Protein AF-A0A7C3CH10-F1 (afdb_monomer)

pLDDT: mean 91.22, std 14.45, range [41.41, 98.75]

Solvent-accessible surface area (backbone atoms only — not comparable to full-atom values): 5619 Å² total; per-residue (Å²): 138,84,91,79,57,66,49,80,42,35,33,27,74,49,66,32,76,53,95,53,54,44,101,82,69,42,58,53,25,37,37,36,37,34,41,77,37,75,61,8,43,54,26,50,53,48,49,56,49,46,7,58,75,59,11,54,74,99,53,48,15,36,24,72,66,58,47,64,75,45,37,60,43,50,48,75,52,71,44,55,82,59,2,61,58,43,38,62,68,53,57,61,58,68,80,69,68,73,92,126

Radius of gyration: 15.23 Å; Cα contacts (8 Å, |Δi|>4): 177; chains: 1; bounding box: 32×46×36 Å

Mean predicted aligned error: 5.1 Å

Sequence (100 aa):
VKPILGCEVYVAPGPREVRAVDEHGRPYYHLVLLAETLEGYRNLCRLVTAAHREGFYYKPRVDKALLRELGGGLIALSGCLKGEIPAACFGTLRKRRCGA

Foldseek 3Di:
DDDWDKDFAWEAPDALQDQDADPVRHRTFTKIKIAQDPLLVVLRVVQQVCLVPRNDDVGSHDYPVSCVVSVPRMDIDQGDCRGPVVCVVCVVVVVPDDDD

Structure (mmCIF, N/CA/C/O backbone):
data_AF-A0A7C3CH10-F1
#
_entry.id   AF-A0A7C3CH10-F1
#
loop_
_atom_site.group_PDB
_atom_site.id
_atom_site.type_symbol
_atom_site.label_atom_id
_atom_site.label_alt_id
_atom_site.label_comp_id
_atom_site.label_asym_id
_atom_site.label_entity_id
_atom_site.label_seq_id
_atom_site.pdbx_PDB_ins_code
_atom_site.Cartn_x
_atom_site.Cartn_y
_atom_site.Cartn_z
_atom_site.occupancy
_atom_site.B_iso_or_equiv
_atom_site.auth_seq_id
_atom_site.auth_comp_id
_atom_site.auth_asym_id
_atom_site.auth_atom_id
_atom_site.pdbx_PDB_model_num
ATOM 1 N N . VAL A 1 1 ? -20.388 -5.372 16.464 1.00 90.81 1 VAL A N 1
ATOM 2 C CA . VAL A 1 1 ? -19.325 -5.531 15.438 1.00 90.81 1 VAL A CA 1
ATOM 3 C C . VAL A 1 1 ? -18.320 -4.403 15.612 1.00 90.81 1 VAL A C 1
ATOM 5 O O . VAL A 1 1 ? -18.763 -3.278 15.804 1.00 90.81 1 VAL A O 1
ATOM 8 N N . LYS A 1 2 ? -17.008 -4.676 15.581 1.00 95.94 2 LYS A N 1
ATOM 9 C CA . LYS A 1 2 ? -15.957 -3.642 15.615 1.00 95.94 2 LYS A CA 1
ATOM 10 C C . LYS A 1 2 ? -15.313 -3.547 14.222 1.00 95.94 2 LYS A C 1
ATOM 12 O O . LYS A 1 2 ? -14.681 -4.523 13.823 1.00 95.94 2 LYS A O 1
ATOM 17 N N . PRO A 1 3 ? -15.496 -2.449 13.466 1.00 96.94 3 PRO A N 1
ATOM 18 C CA . PRO A 1 3 ? -14.916 -2.326 12.133 1.00 96.94 3 PRO A CA 1
ATOM 19 C C . PRO A 1 3 ? -13.397 -2.131 12.207 1.00 96.94 3 PRO A C 1
ATOM 21 O O . PRO A 1 3 ? -12.891 -1.488 13.127 1.00 96.94 3 PRO A O 1
ATOM 24 N N . ILE A 1 4 ? -12.688 -2.667 11.214 1.00 98.00 4 ILE A N 1
ATOM 25 C CA . ILE A 1 4 ? -11.251 -2.462 11.008 1.00 98.00 4 ILE A CA 1
ATOM 26 C C . ILE A 1 4 ? -11.085 -1.884 9.607 1.00 98.00 4 ILE A C 1
ATOM 28 O O . ILE A 1 4 ? -11.581 -2.458 8.638 1.00 98.00 4 ILE A O 1
ATOM 32 N N . LEU A 1 5 ? -10.419 -0.735 9.508 1.00 98.31 5 LEU A N 1
ATOM 33 C CA . LEU A 1 5 ? -10.156 -0.083 8.228 1.00 98.31 5 LEU A CA 1
ATOM 34 C C . LEU A 1 5 ? -8.829 -0.579 7.659 1.00 98.31 5 LEU A C 1
ATOM 36 O O . LEU A 1 5 ? -7.843 -0.713 8.383 1.00 98.31 5 LEU A O 1
ATOM 40 N N . GLY A 1 6 ? -8.802 -0.826 6.355 1.00 98.00 6 GLY A N 1
ATOM 41 C CA . GLY A 1 6 ? -7.621 -1.315 5.660 1.00 98.00 6 GLY A CA 1
ATOM 42 C C . GLY A 1 6 ? -7.726 -1.162 4.149 1.00 98.00 6 GLY A C 1
ATOM 43 O O . GLY A 1 6 ? -8.761 -0.749 3.625 1.00 98.00 6 GLY A O 1
ATOM 44 N N . CYS A 1 7 ? -6.641 -1.480 3.449 1.00 98.12 7 CYS A N 1
ATOM 45 C CA . CYS A 1 7 ? -6.568 -1.439 1.993 1.00 98.12 7 CYS A CA 1
ATOM 46 C C . CYS A 1 7 ? -5.588 -2.499 1.477 1.00 98.12 7 CYS A C 1
ATOM 48 O O . CYS A 1 7 ? -4.479 -2.630 1.998 1.00 98.12 7 CYS A O 1
ATOM 50 N N . GLU A 1 8 ? -5.985 -3.238 0.438 1.00 98.44 8 GLU A N 1
ATOM 51 C CA . GLU A 1 8 ? -5.044 -4.013 -0.374 1.00 98.44 8 GLU A CA 1
ATOM 52 C C . GLU A 1 8 ? -4.424 -3.069 -1.413 1.00 98.44 8 GLU A C 1
ATOM 54 O O . GLU A 1 8 ? -5.058 -2.700 -2.403 1.00 98.44 8 GLU A O 1
ATOM 59 N N . VAL A 1 9 ? -3.194 -2.630 -1.152 1.00 98.19 9 VAL A N 1
ATOM 60 C CA . VAL A 1 9 ? -2.457 -1.700 -2.012 1.00 98.19 9 VAL A CA 1
ATOM 61 C C . VAL A 1 9 ? -1.600 -2.449 -3.028 1.00 98.19 9 VAL A C 1
ATOM 63 O O . VAL A 1 9 ? -1.181 -3.588 -2.808 1.00 98.19 9 VAL A O 1
ATOM 66 N N . TYR A 1 10 ? -1.294 -1.779 -4.138 1.00 98.31 10 TYR A N 1
ATOM 67 C CA . TYR A 1 10 ? -0.343 -2.271 -5.130 1.00 98.31 10 TYR A CA 1
ATOM 68 C C . TYR A 1 10 ? 1.050 -1.717 -4.834 1.00 98.31 10 TYR A C 1
ATOM 70 O O . TYR A 1 10 ? 1.211 -0.507 -4.716 1.00 98.31 10 TYR A O 1
ATOM 78 N N . VAL A 1 11 ? 2.064 -2.573 -4.750 1.00 97.88 11 VAL A N 1
ATOM 79 C CA . VAL A 1 11 ? 3.453 -2.181 -4.473 1.00 97.88 11 VAL A CA 1
ATOM 80 C C . VAL A 1 11 ? 4.279 -2.342 -5.741 1.00 97.88 11 VAL A C 1
ATOM 82 O O . VAL A 1 11 ? 4.364 -3.442 -6.285 1.00 97.88 11 VAL A O 1
ATO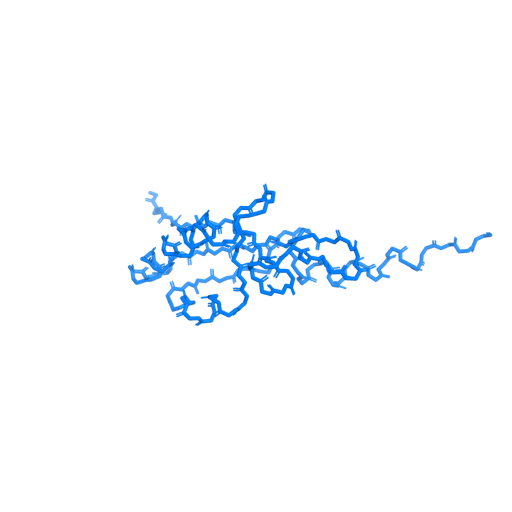M 85 N N . ALA A 1 12 ? 4.871 -1.257 -6.232 1.00 97.50 12 ALA A N 1
ATOM 86 C CA . ALA A 1 12 ? 5.788 -1.294 -7.363 1.00 97.50 12 ALA A CA 1
ATOM 87 C C . ALA A 1 12 ? 7.076 -2.069 -7.001 1.00 97.50 12 ALA A C 1
ATOM 89 O O . ALA A 1 12 ? 7.537 -1.989 -5.860 1.00 97.50 12 ALA A O 1
ATOM 90 N N . PRO A 1 13 ? 7.686 -2.801 -7.955 1.00 95.81 13 PRO A N 1
ATOM 91 C CA . PRO A 1 13 ? 8.934 -3.534 -7.714 1.00 95.81 13 PRO A CA 1
ATOM 92 C C . PRO A 1 13 ? 10.153 -2.611 -7.519 1.00 95.81 13 PRO A C 1
ATOM 94 O O . PRO A 1 13 ? 11.193 -3.054 -7.043 1.00 95.81 13 PRO A O 1
ATOM 97 N N . GLY A 1 14 ? 10.021 -1.329 -7.867 1.00 95.31 14 GLY A N 1
ATOM 98 C CA . GLY A 1 14 ? 11.018 -0.276 -7.685 1.00 95.31 14 GLY A CA 1
ATOM 99 C C . GLY A 1 14 ? 10.338 1.067 -7.380 1.00 95.31 14 GLY A C 1
ATOM 100 O O . GLY A 1 1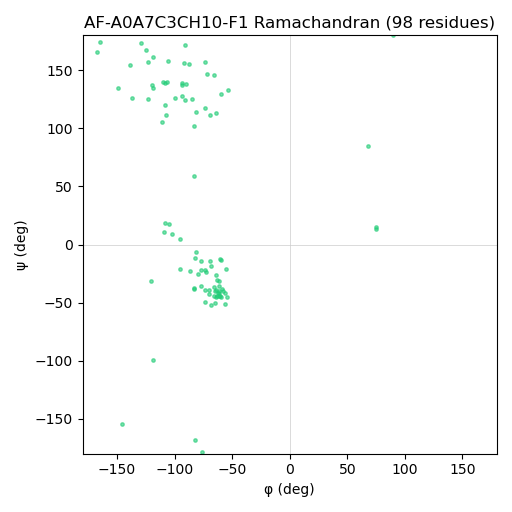4 ? 9.208 1.055 -6.884 1.00 95.31 14 GLY A O 1
ATOM 101 N N . PRO A 1 15 ? 10.985 2.210 -7.680 1.00 96.12 15 PRO A N 1
ATOM 102 C CA . PRO A 1 15 ? 10.381 3.535 -7.508 1.00 96.12 15 PRO A CA 1
ATOM 103 C C . PRO A 1 15 ? 9.022 3.640 -8.216 1.00 96.12 15 PRO A C 1
ATOM 105 O O . PRO A 1 15 ? 8.889 3.221 -9.373 1.00 96.12 15 PRO A O 1
ATOM 108 N N . ARG A 1 16 ? 8.000 4.167 -7.528 1.00 94.50 16 ARG A N 1
ATOM 109 C CA . ARG A 1 16 ? 6.602 4.178 -8.024 1.00 94.50 16 ARG A CA 1
ATOM 110 C C . ARG A 1 16 ? 6.413 5.010 -9.299 1.00 94.50 16 ARG A C 1
ATOM 112 O O . ARG A 1 16 ? 5.496 4.728 -10.072 1.00 94.50 16 ARG A O 1
ATOM 119 N N . GLU A 1 17 ? 7.276 5.999 -9.513 1.00 94.06 17 GLU A N 1
ATOM 120 C CA . GLU A 1 17 ? 7.269 6.941 -10.636 1.00 94.06 17 GLU A CA 1
ATOM 121 C C . GLU A 1 17 ? 7.737 6.262 -11.932 1.00 94.06 17 GLU A C 1
ATOM 123 O O . GLU A 1 17 ? 7.422 6.697 -13.041 1.00 94.06 17 GLU A O 1
ATOM 128 N N . VAL A 1 18 ? 8.473 5.155 -11.801 1.00 93.88 18 VAL A N 1
ATOM 129 C CA . VAL A 1 18 ? 9.031 4.411 -12.925 1.00 93.88 18 VAL A CA 1
ATOM 130 C C . VAL A 1 18 ? 8.082 3.283 -13.337 1.00 93.88 18 VAL A C 1
ATOM 132 O O . VAL A 1 18 ? 7.494 2.553 -12.527 1.00 93.88 18 VAL A O 1
ATOM 135 N N . ARG A 1 19 ? 7.943 3.092 -14.650 1.00 92.12 19 ARG A N 1
ATOM 136 C CA . ARG A 1 19 ? 7.211 1.964 -15.247 1.00 92.12 19 ARG A CA 1
ATOM 137 C C . ARG A 1 19 ? 8.101 0.721 -15.326 1.00 92.12 19 ARG A C 1
ATOM 139 O O . ARG A 1 19 ? 8.367 0.207 -16.405 1.00 92.12 19 ARG A O 1
ATOM 146 N N . ALA A 1 20 ? 8.586 0.273 -14.171 1.00 90.25 20 ALA A N 1
ATOM 147 C CA . ALA A 1 20 ? 9.414 -0.921 -14.051 1.00 90.25 20 ALA A CA 1
ATOM 148 C C . ALA A 1 20 ? 8.568 -2.191 -13.872 1.00 90.25 20 ALA A C 1
ATOM 150 O O . ALA A 1 20 ? 7.446 -2.151 -13.357 1.00 90.25 20 ALA A O 1
ATOM 151 N N . VAL A 1 21 ? 9.157 -3.318 -14.260 1.00 93.69 21 VAL A N 1
ATOM 152 C CA . VAL A 1 21 ? 8.692 -4.671 -13.947 1.00 93.69 21 VAL A CA 1
ATOM 153 C C . VAL A 1 21 ? 9.811 -5.418 -13.231 1.00 93.69 21 VAL A C 1
ATOM 155 O O . VAL A 1 21 ? 10.978 -5.047 -13.354 1.00 93.69 21 VAL A O 1
ATOM 158 N N . ASP A 1 22 ? 9.464 -6.445 -12.465 1.00 92.19 22 ASP A N 1
ATOM 159 C CA . ASP A 1 22 ? 10.463 -7.343 -11.887 1.00 92.19 22 ASP A CA 1
ATOM 160 C C . ASP A 1 22 ? 11.037 -8.333 -12.924 1.00 92.19 22 ASP A C 1
ATOM 162 O O . ASP A 1 22 ? 10.648 -8.351 -14.094 1.00 92.19 22 ASP A O 1
ATOM 166 N N . GLU A 1 23 ? 11.937 -9.212 -12.477 1.00 88.56 23 GLU A N 1
ATOM 167 C CA . GLU A 1 23 ? 12.558 -10.274 -13.289 1.00 88.56 23 GLU A CA 1
ATOM 168 C C . GLU A 1 23 ? 11.563 -11.286 -13.899 1.00 88.56 23 GLU A C 1
ATOM 170 O O . GLU A 1 23 ? 11.912 -12.064 -14.789 1.00 88.56 23 GLU A O 1
ATOM 175 N N . HIS A 1 24 ? 10.316 -11.286 -13.429 1.00 87.38 24 HIS A N 1
ATOM 176 C CA . HIS A 1 24 ? 9.230 -12.147 -13.884 1.00 87.38 24 HIS A CA 1
ATOM 177 C C . HIS A 1 24 ? 8.162 -11.376 -14.678 1.00 87.38 24 HIS A C 1
ATOM 179 O O . HIS A 1 24 ? 7.097 -11.928 -14.966 1.00 87.38 24 HIS A O 1
ATOM 185 N N . GLY A 1 25 ? 8.428 -10.117 -15.041 1.00 90.12 25 GLY A N 1
ATOM 186 C CA . GLY A 1 25 ? 7.520 -9.271 -15.814 1.00 90.12 25 GLY A CA 1
ATOM 187 C C . GLY A 1 25 ? 6.330 -8.724 -15.019 1.00 90.12 25 GLY A C 1
ATOM 188 O O . GLY A 1 25 ? 5.366 -8.242 -15.615 1.00 90.12 25 GLY A O 1
ATOM 189 N N . ARG A 1 26 ? 6.352 -8.787 -13.682 1.00 91.62 26 ARG A N 1
ATOM 190 C CA . ARG A 1 26 ? 5.270 -8.288 -12.825 1.00 91.62 26 ARG A CA 1
ATOM 191 C C . ARG A 1 26 ? 5.442 -6.785 -12.573 1.00 91.62 26 ARG A C 1
ATOM 193 O O . ARG A 1 26 ? 6.484 -6.368 -12.067 1.00 91.62 26 ARG A O 1
ATOM 200 N N . PRO A 1 27 ? 4.425 -5.956 -12.872 1.00 94.19 27 PRO A N 1
ATOM 201 C CA . PRO A 1 27 ? 4.495 -4.505 -12.670 1.00 94.19 27 PRO A CA 1
ATOM 202 C C . PRO A 1 27 ? 4.191 -4.057 -11.230 1.00 94.19 27 PRO A C 1
ATOM 204 O O . PRO A 1 27 ? 4.367 -2.876 -10.909 1.00 94.19 27 PRO A O 1
ATOM 207 N N . TYR A 1 28 ? 3.676 -4.963 -10.390 1.00 96.25 28 TYR A N 1
ATOM 208 C CA . TYR A 1 28 ? 3.341 -4.716 -8.988 1.00 96.25 28 TYR A CA 1
ATOM 209 C C . TYR A 1 28 ? 3.072 -6.016 -8.211 1.00 96.25 28 TYR A C 1
ATOM 211 O O . TYR A 1 28 ? 2.791 -7.063 -8.799 1.00 96.25 28 TYR A O 1
ATOM 219 N N . TYR A 1 29 ? 3.058 -5.896 -6.884 1.00 97.19 29 TYR A N 1
ATOM 220 C CA . TYR A 1 29 ? 2.621 -6.905 -5.920 1.00 97.19 29 TYR A CA 1
ATOM 221 C C . TYR A 1 29 ? 1.439 -6.412 -5.090 1.00 97.19 29 TYR A C 1
ATOM 223 O O . TYR A 1 29 ? 1.191 -5.213 -5.014 1.00 97.19 29 TYR A O 1
ATOM 231 N N . HIS A 1 30 ? 0.714 -7.328 -4.458 1.00 98.06 30 HIS A N 1
ATOM 232 C CA . HIS A 1 30 ? -0.366 -6.994 -3.530 1.00 98.06 30 HIS A CA 1
ATOM 233 C C . HIS A 1 30 ? 0.153 -6.941 -2.087 1.00 98.06 30 HIS A C 1
ATOM 235 O O . HIS A 1 30 ? 0.891 -7.832 -1.664 1.00 98.06 30 HIS A O 1
ATOM 241 N N . LEU A 1 31 ? -0.264 -5.938 -1.316 1.00 98.44 31 LEU A N 1
ATOM 242 C CA . LEU A 1 31 ? 0.049 -5.823 0.107 1.00 98.44 31 LEU A CA 1
ATOM 243 C C . LEU A 1 31 ? -1.195 -5.397 0.883 1.00 98.44 31 LEU A C 1
ATOM 245 O O . LEU A 1 31 ? -1.806 -4.381 0.567 1.00 98.44 31 LEU A O 1
ATOM 249 N N . VAL A 1 32 ? -1.563 -6.160 1.910 1.00 98.50 32 VAL A N 1
ATOM 250 C CA . VAL A 1 32 ? -2.707 -5.828 2.769 1.00 98.50 32 VAL A CA 1
ATOM 251 C C . VAL A 1 32 ? -2.221 -4.994 3.946 1.00 98.50 32 VAL A C 1
ATOM 253 O O . VAL A 1 32 ? -1.339 -5.436 4.683 1.00 98.50 32 VAL A O 1
ATOM 256 N N . LEU A 1 33 ? -2.820 -3.816 4.121 1.00 98.69 33 LEU A N 1
ATOM 257 C CA . LEU A 1 33 ? -2.551 -2.891 5.218 1.00 98.69 33 LEU A CA 1
ATOM 258 C C . LEU A 1 33 ? -3.812 -2.679 6.054 1.00 98.69 33 LEU A C 1
ATOM 260 O O . LEU A 1 33 ? -4.885 -2.446 5.500 1.00 98.69 33 LEU A O 1
ATOM 264 N N . LEU A 1 34 ? -3.672 -2.715 7.376 1.00 98.69 34 LEU A N 1
ATOM 265 C CA . LEU A 1 34 ? -4.726 -2.422 8.345 1.00 98.69 34 LEU A CA 1
ATOM 266 C C . LEU A 1 34 ? -4.301 -1.238 9.216 1.00 98.69 34 LEU A C 1
ATOM 268 O O . LEU A 1 34 ? -3.155 -1.174 9.657 1.00 98.69 34 LEU A O 1
ATOM 272 N N . ALA A 1 35 ? -5.218 -0.310 9.478 1.00 98.62 35 ALA A N 1
ATOM 273 C CA . ALA A 1 35 ? -4.973 0.809 10.379 1.00 98.62 35 ALA A CA 1
ATOM 274 C C . ALA A 1 35 ? -5.153 0.366 11.839 1.00 98.62 35 ALA A C 1
ATOM 276 O O . ALA A 1 35 ? -6.263 0.035 12.259 1.00 98.62 35 ALA A O 1
ATOM 277 N N . GLU A 1 36 ? -4.065 0.376 12.608 1.00 98.50 36 GLU A N 1
ATOM 278 C CA . GLU A 1 36 ? -4.073 0.077 14.046 1.00 98.50 36 GLU A CA 1
ATOM 279 C C . GLU A 1 36 ? -4.457 1.312 14.868 1.00 98.50 36 GLU A C 1
ATOM 281 O O . GLU A 1 36 ? -5.189 1.223 15.854 1.00 98.50 36 GLU A O 1
ATOM 286 N N . THR A 1 37 ? -3.988 2.484 14.432 1.00 98.69 37 THR A N 1
ATOM 287 C CA . THR A 1 37 ? -4.184 3.761 15.123 1.00 98.69 37 THR A CA 1
ATOM 288 C C . THR A 1 37 ? -4.817 4.809 14.206 1.00 98.69 37 THR A C 1
ATOM 290 O O . THR A 1 37 ? -4.876 4.655 12.983 1.00 98.69 37 THR A O 1
ATOM 293 N N . LEU A 1 38 ? -5.278 5.924 14.786 1.00 98.44 38 LEU A N 1
ATOM 294 C CA . LEU A 1 38 ? -5.775 7.069 14.012 1.00 98.44 38 LEU A CA 1
ATOM 295 C C . LEU A 1 38 ? -4.688 7.665 13.103 1.00 98.44 38 LEU A C 1
ATOM 297 O O . LEU A 1 38 ? -4.981 8.117 11.996 1.00 98.44 38 LEU A O 1
ATOM 301 N N . GLU A 1 39 ? -3.438 7.667 13.565 1.00 98.62 39 GLU A N 1
ATOM 302 C CA . GLU A 1 39 ? -2.291 8.058 12.748 1.00 98.62 39 GLU A CA 1
ATOM 303 C C . GLU A 1 39 ? -2.101 7.090 11.578 1.00 98.62 39 GLU A C 1
ATOM 305 O O . GLU A 1 39 ? -2.004 7.537 10.437 1.00 98.62 39 GLU A O 1
ATOM 310 N N . GLY A 1 40 ? -2.188 5.783 11.838 1.00 98.69 40 GLY A N 1
ATOM 311 C CA . GLY A 1 40 ? -2.186 4.751 10.805 1.00 98.69 40 GLY A CA 1
ATOM 312 C C . GLY A 1 40 ? -3.258 4.977 9.746 1.00 98.69 40 GLY A C 1
ATOM 313 O O . GLY A 1 40 ? -2.971 4.940 8.556 1.00 98.69 40 GLY A O 1
ATOM 314 N N . TYR A 1 41 ? -4.484 5.312 10.150 1.00 98.69 41 TYR A N 1
ATOM 315 C CA . TYR A 1 41 ? -5.547 5.654 9.202 1.00 98.69 41 TYR A CA 1
ATOM 316 C C . TYR A 1 41 ? -5.199 6.881 8.341 1.00 98.69 41 TYR A C 1
ATOM 318 O O . TYR A 1 41 ? -5.369 6.853 7.122 1.00 98.69 41 TYR A O 1
ATOM 326 N N . ARG A 1 42 ? -4.662 7.952 8.941 1.00 98.75 42 ARG A N 1
ATOM 327 C CA . ARG A 1 42 ? -4.224 9.144 8.191 1.00 98.75 42 ARG A CA 1
ATOM 328 C C . ARG A 1 42 ? -3.102 8.806 7.209 1.00 98.75 42 ARG A C 1
ATOM 330 O O . ARG A 1 42 ? -3.132 9.270 6.069 1.00 98.75 42 ARG A O 1
ATOM 337 N N . ASN A 1 43 ? -2.153 7.977 7.630 1.00 98.75 43 ASN A N 1
ATOM 338 C CA . ASN A 1 43 ? -1.070 7.486 6.791 1.00 98.75 43 ASN A CA 1
ATOM 339 C C . ASN A 1 43 ? -1.588 6.603 5.650 1.00 98.75 43 ASN A C 1
ATOM 341 O O . ASN A 1 43 ? -1.163 6.781 4.511 1.00 98.75 43 ASN A O 1
ATOM 345 N N . LEU A 1 44 ? -2.577 5.740 5.905 1.00 98.69 44 LEU A N 1
ATOM 346 C CA . LEU A 1 44 ? -3.243 4.933 4.882 1.00 98.69 44 LEU A CA 1
ATOM 347 C C . LEU A 1 44 ? -3.904 5.815 3.813 1.00 98.69 44 LEU A C 1
ATOM 349 O O . LEU A 1 44 ? -3.720 5.585 2.619 1.00 98.69 44 LEU A O 1
ATOM 353 N N . CYS A 1 45 ? -4.619 6.867 4.222 1.00 98.56 45 CYS A N 1
ATOM 354 C CA . CYS A 1 45 ? -5.216 7.829 3.292 1.00 98.56 45 CYS A CA 1
ATOM 355 C C . CYS A 1 45 ? -4.157 8.552 2.447 1.00 98.56 45 CYS A C 1
ATOM 357 O O . CYS A 1 45 ? -4.339 8.719 1.239 1.00 98.56 45 CYS A O 1
ATOM 359 N N . ARG A 1 46 ? -3.037 8.959 3.057 1.00 98.56 46 ARG A N 1
ATOM 360 C CA . ARG A 1 46 ? -1.903 9.571 2.344 1.00 98.56 46 ARG A CA 1
ATOM 361 C C . ARG A 1 46 ? -1.267 8.597 1.352 1.00 98.56 46 ARG A C 1
ATOM 363 O O . ARG A 1 46 ? -1.061 8.984 0.206 1.00 98.56 46 ARG A O 1
ATOM 370 N N . LEU A 1 47 ? -1.047 7.340 1.745 1.00 98.44 47 LEU A N 1
ATOM 371 C CA . LEU A 1 47 ? -0.522 6.279 0.878 1.00 98.44 47 LEU A CA 1
ATOM 372 C C . LEU A 1 47 ? -1.394 6.088 -0.362 1.00 98.44 47 LEU A C 1
ATOM 374 O O . LEU A 1 47 ? -0.891 6.130 -1.482 1.00 98.44 47 LEU A O 1
ATOM 378 N N . VAL A 1 48 ? -2.707 5.923 -0.175 1.00 98.19 48 VAL A N 1
ATOM 379 C CA . VAL A 1 48 ? -3.650 5.742 -1.288 1.00 98.19 48 VAL A CA 1
ATOM 380 C C . VAL A 1 48 ? -3.689 6.986 -2.177 1.00 98.19 48 VAL A C 1
ATOM 382 O O . VAL A 1 48 ? -3.723 6.863 -3.401 1.00 98.19 48 VAL A O 1
ATOM 385 N N . THR A 1 49 ? -3.633 8.182 -1.591 1.00 98.25 49 THR A N 1
ATOM 386 C CA . THR A 1 49 ? -3.617 9.445 -2.344 1.00 98.25 49 THR A CA 1
ATOM 387 C C . THR A 1 49 ? -2.354 9.576 -3.198 1.00 98.25 49 THR A C 1
ATOM 389 O O . THR A 1 49 ? -2.455 9.822 -4.399 1.00 98.25 49 THR A O 1
ATOM 392 N N . ALA A 1 50 ? -1.173 9.362 -2.616 1.00 97.94 50 ALA A N 1
ATOM 393 C CA . ALA A 1 50 ? 0.104 9.394 -3.329 1.00 97.94 50 ALA A CA 1
ATOM 394 C C . ALA A 1 50 ? 0.166 8.317 -4.424 1.00 97.94 50 ALA A C 1
ATOM 396 O O . ALA A 1 50 ? 0.581 8.591 -5.548 1.00 97.94 50 ALA A O 1
ATOM 397 N N . ALA A 1 51 ? -0.354 7.115 -4.158 1.00 97.94 51 ALA A N 1
ATOM 398 C CA . ALA A 1 51 ? -0.440 6.052 -5.156 1.00 97.94 51 ALA A CA 1
ATOM 399 C C . ALA A 1 51 ? -1.253 6.464 -6.398 1.00 97.94 51 ALA A C 1
ATOM 401 O O . ALA A 1 51 ? -0.882 6.107 -7.516 1.00 97.94 51 ALA A O 1
ATOM 402 N N . HIS A 1 52 ? -2.341 7.223 -6.218 1.00 97.56 52 HIS A N 1
ATOM 403 C CA . HIS A 1 52 ? -3.153 7.740 -7.326 1.00 97.56 52 HIS A CA 1
ATOM 404 C C . HIS A 1 52 ? -2.519 8.941 -8.032 1.00 97.56 52 HIS A C 1
ATOM 406 O O . HIS A 1 52 ? -2.680 9.075 -9.241 1.00 97.56 52 HIS A O 1
ATOM 412 N N . ARG A 1 53 ? -1.828 9.821 -7.302 1.00 97.12 53 ARG A N 1
ATOM 413 C CA . ARG A 1 53 ? -1.264 11.058 -7.864 1.00 97.12 53 ARG A CA 1
ATOM 414 C C . ARG A 1 53 ? 0.085 10.856 -8.545 1.00 97.12 53 ARG A C 1
ATOM 416 O O . ARG A 1 53 ? 0.344 11.484 -9.563 1.00 97.12 53 ARG A O 1
ATOM 423 N N . GLU A 1 54 ? 0.930 10.006 -7.975 1.00 95.44 54 GLU A N 1
ATOM 424 C CA . GLU A 1 54 ? 2.356 9.907 -8.320 1.00 95.44 54 GLU A CA 1
ATOM 425 C C . GLU A 1 54 ? 2.728 8.509 -8.828 1.00 95.44 54 GLU A C 1
ATOM 427 O O . GLU A 1 54 ? 3.599 8.360 -9.679 1.00 95.44 54 GLU A O 1
ATOM 432 N N . GLY A 1 55 ? 2.049 7.469 -8.335 1.00 94.19 55 GLY A N 1
ATOM 433 C CA . GLY A 1 55 ? 2.368 6.071 -8.642 1.00 94.19 55 GLY A CA 1
ATOM 434 C C . GLY A 1 55 ? 1.462 5.398 -9.675 1.00 94.19 55 GLY A C 1
ATOM 435 O O . GLY A 1 55 ? 1.522 4.170 -9.835 1.00 94.19 55 GLY A O 1
ATOM 436 N N . PHE A 1 56 ? 0.588 6.155 -10.346 1.00 95.12 56 PHE A N 1
ATOM 437 C CA . PHE A 1 56 ? -0.405 5.582 -11.249 1.00 95.12 56 PHE A CA 1
ATOM 438 C C . PHE A 1 56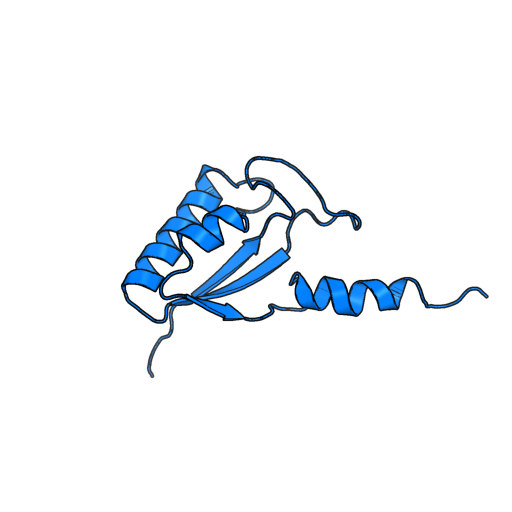 ? 0.238 5.100 -12.554 1.00 95.12 56 PHE A C 1
ATOM 440 O O . PHE A 1 56 ? 0.766 5.878 -13.347 1.00 95.12 56 PHE A O 1
ATOM 447 N N . TYR A 1 57 ? 0.148 3.792 -12.791 1.00 87.38 57 TYR A N 1
ATOM 448 C CA . TYR A 1 57 ? 0.475 3.183 -14.080 1.00 87.38 57 TYR A CA 1
ATOM 449 C C . TYR A 1 57 ? -0.763 2.488 -14.661 1.00 87.38 57 TYR A C 1
ATOM 451 O O . TYR A 1 57 ? -1.640 3.152 -15.196 1.00 87.38 57 TYR A O 1
ATOM 459 N N . TYR A 1 58 ? -0.882 1.168 -14.511 1.00 89.62 58 TYR A N 1
ATOM 460 C CA . TYR A 1 58 ? -2.150 0.450 -14.718 1.00 89.62 58 TYR A CA 1
ATOM 461 C C . TYR A 1 58 ? -3.019 0.421 -13.457 1.00 89.62 58 TYR A C 1
ATOM 463 O O . TYR A 1 58 ? -4.228 0.201 -13.512 1.00 89.62 58 TYR A O 1
ATOM 471 N N . LYS A 1 59 ? -2.369 0.594 -12.306 1.00 96.06 59 LYS A N 1
ATOM 472 C CA . LYS A 1 59 ? -2.948 0.640 -10.968 1.00 96.06 59 LYS A CA 1
ATOM 473 C C . LYS A 1 59 ? -2.252 1.754 -10.179 1.00 96.06 59 LYS A C 1
ATOM 475 O O . LYS A 1 59 ? -1.101 2.065 -10.503 1.00 96.06 59 LYS A O 1
ATOM 480 N N . PRO A 1 60 ? -2.911 2.340 -9.168 1.00 97.44 60 PRO A N 1
ATOM 481 C CA . PRO A 1 60 ? -2.264 3.256 -8.236 1.00 97.44 60 PRO A CA 1
ATOM 482 C C . PRO A 1 60 ? -1.282 2.464 -7.366 1.00 97.44 60 PRO A C 1
ATOM 484 O O . PRO A 1 60 ? -1.705 1.620 -6.575 1.00 97.44 60 PRO A O 1
ATOM 487 N N . ARG A 1 61 ? 0.026 2.689 -7.533 1.00 98.12 61 ARG A N 1
ATOM 488 C CA . ARG A 1 61 ? 1.070 1.926 -6.830 1.00 98.12 61 ARG A CA 1
ATOM 489 C C . ARG A 1 61 ? 1.767 2.768 -5.768 1.00 98.12 61 ARG A C 1
ATOM 491 O O . ARG A 1 61 ? 2.127 3.913 -6.012 1.00 98.12 61 ARG A O 1
ATOM 498 N N . VAL A 1 62 ? 2.027 2.171 -4.616 1.00 98.25 62 VAL A N 1
ATOM 499 C CA . VAL A 1 62 ? 3.014 2.665 -3.649 1.00 98.25 62 VAL A CA 1
ATOM 500 C C . VAL A 1 62 ? 4.376 2.024 -3.932 1.00 98.25 62 VAL A C 1
ATOM 502 O O . VAL A 1 62 ? 4.478 1.097 -4.734 1.00 98.25 62 VAL A O 1
ATOM 505 N N . ASP A 1 63 ? 5.428 2.479 -3.258 1.00 97.75 63 ASP A N 1
ATOM 506 C CA . ASP A 1 63 ? 6.713 1.774 -3.211 1.00 97.75 63 ASP A CA 1
ATOM 507 C C . ASP A 1 63 ? 7.186 1.620 -1.763 1.00 97.75 63 ASP A C 1
ATOM 509 O O . ASP A 1 63 ? 6.598 2.165 -0.824 1.00 97.75 63 ASP A O 1
ATOM 513 N N . LYS A 1 64 ? 8.274 0.871 -1.580 1.00 97.69 64 LYS A N 1
ATOM 514 C CA . LYS A 1 64 ? 8.835 0.606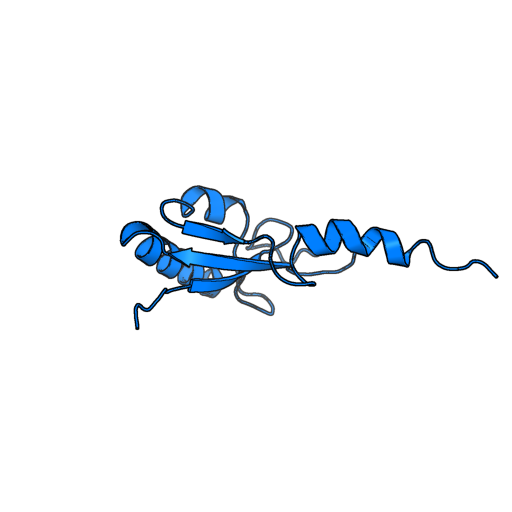 -0.254 1.00 97.69 64 LYS A CA 1
ATOM 515 C C . LYS A 1 64 ? 9.439 1.843 0.419 1.00 97.69 64 LYS A C 1
ATOM 517 O O . LYS A 1 64 ? 9.675 1.788 1.620 1.00 97.69 64 LYS A O 1
ATOM 522 N N . ALA A 1 65 ? 9.761 2.915 -0.306 1.00 98.12 65 ALA A N 1
ATOM 523 C CA . ALA A 1 65 ? 10.268 4.143 0.309 1.00 98.12 65 ALA A CA 1
ATOM 524 C C . ALA A 1 65 ? 9.123 4.880 1.016 1.00 98.12 65 ALA A C 1
ATOM 526 O O . ALA A 1 65 ? 9.203 5.129 2.215 1.00 98.12 65 ALA A O 1
ATOM 527 N N . LEU A 1 66 ? 8.003 5.078 0.321 1.00 98.06 66 LEU A N 1
ATOM 528 C CA . LEU A 1 66 ? 6.811 5.708 0.896 1.00 98.06 66 LEU A CA 1
ATOM 529 C C . LEU A 1 66 ? 6.169 4.859 1.994 1.00 98.06 66 LEU A C 1
ATOM 531 O O . LEU A 1 66 ? 5.702 5.393 2.992 1.00 98.06 66 LEU A O 1
ATOM 535 N N . LEU A 1 67 ? 6.176 3.529 1.851 1.00 98.25 67 LEU A N 1
ATOM 536 C CA . LEU A 1 67 ? 5.716 2.633 2.918 1.00 98.25 67 LEU A CA 1
ATOM 537 C C . LEU A 1 67 ? 6.571 2.740 4.188 1.00 98.25 67 LEU A C 1
ATOM 539 O O . LEU A 1 67 ? 6.043 2.536 5.275 1.00 98.25 67 LEU A O 1
ATOM 543 N N . ARG A 1 68 ? 7.870 3.049 4.080 1.00 98.25 68 ARG A N 1
ATOM 544 C CA . ARG A 1 68 ? 8.720 3.299 5.257 1.00 98.25 68 ARG A CA 1
ATOM 545 C C . ARG A 1 68 ? 8.411 4.646 5.895 1.00 98.25 68 ARG A C 1
ATOM 547 O O . ARG A 1 68 ? 8.384 4.731 7.115 1.00 98.25 68 ARG A O 1
ATOM 554 N N . GLU A 1 69 ? 8.157 5.666 5.082 1.00 98.25 69 GLU A N 1
ATOM 555 C CA . GLU A 1 69 ? 7.798 7.005 5.554 1.00 98.25 69 GLU A CA 1
ATOM 556 C C . GLU A 1 69 ? 6.435 7.023 6.264 1.00 98.25 69 GLU A C 1
ATOM 558 O O . GLU A 1 69 ? 6.291 7.601 7.337 1.00 98.25 69 GLU A O 1
ATOM 563 N N . LEU A 1 70 ? 5.438 6.349 5.686 1.00 98.50 70 LEU A N 1
ATOM 564 C CA . LEU A 1 70 ? 4.045 6.365 6.140 1.00 98.50 70 LEU A CA 1
ATOM 565 C C . LEU A 1 70 ? 3.615 5.043 6.799 1.00 98.50 70 LEU A C 1
ATOM 567 O O . LEU A 1 70 ? 2.428 4.755 6.905 1.00 98.50 70 LEU A O 1
ATOM 571 N N . GLY A 1 71 ? 4.561 4.205 7.226 1.00 98.00 71 GLY A N 1
ATOM 572 C CA . GLY A 1 71 ? 4.271 2.896 7.825 1.00 98.00 71 GLY A CA 1
ATOM 573 C C . GLY A 1 71 ? 3.796 2.955 9.280 1.00 98.00 71 GLY A C 1
ATOM 574 O O . GLY A 1 71 ? 3.280 1.967 9.799 1.00 98.00 71 GLY A O 1
ATOM 575 N N . GLY A 1 72 ? 3.964 4.098 9.950 1.00 98.62 72 GLY A N 1
ATOM 576 C CA . GLY A 1 72 ? 3.591 4.270 11.354 1.00 98.62 72 GLY A CA 1
ATOM 577 C C . GLY A 1 72 ? 2.100 4.021 11.596 1.00 98.62 72 GLY A C 1
ATOM 578 O O . GLY A 1 72 ? 1.251 4.574 10.894 1.00 98.62 72 GLY A O 1
ATOM 579 N N . GLY A 1 73 ? 1.782 3.186 12.591 1.00 98.38 73 GLY A N 1
ATOM 580 C CA . GLY A 1 73 ? 0.404 2.844 12.966 1.00 98.38 73 GLY A CA 1
ATOM 581 C C . GLY A 1 7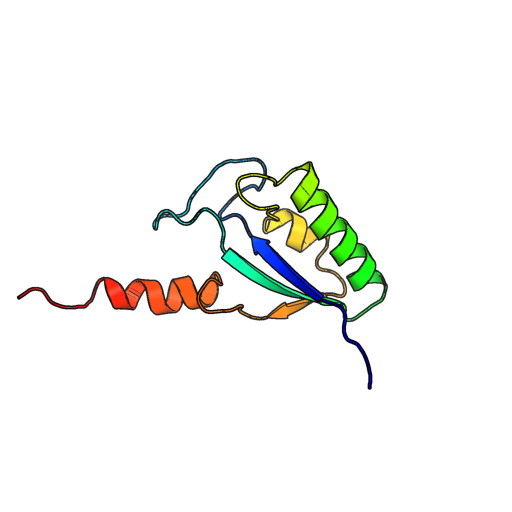3 ? -0.312 1.885 12.007 1.00 98.38 73 GLY A C 1
ATOM 582 O O . GLY A 1 73 ? -1.539 1.766 12.077 1.00 98.38 73 GLY A O 1
ATOM 583 N N . LEU A 1 74 ? 0.421 1.232 11.098 1.00 98.69 74 LEU A N 1
ATOM 584 C CA . LEU A 1 74 ? -0.113 0.244 10.164 1.00 98.69 74 LEU A CA 1
ATOM 585 C C . LEU A 1 74 ? 0.363 -1.171 10.493 1.00 98.69 74 LEU A C 1
ATOM 587 O O . LEU A 1 74 ? 1.540 -1.408 10.754 1.00 98.69 74 LEU A O 1
ATOM 591 N N . ILE A 1 75 ? -0.552 -2.128 10.363 1.00 98.69 75 ILE A N 1
ATOM 592 C CA . ILE A 1 75 ? -0.251 -3.560 10.364 1.00 98.69 75 ILE A CA 1
ATOM 593 C C . ILE A 1 75 ? -0.235 -4.041 8.913 1.00 98.69 75 ILE A C 1
ATOM 595 O O . ILE A 1 75 ? -1.209 -3.853 8.183 1.00 98.69 75 ILE A O 1
ATOM 599 N N . ALA A 1 76 ? 0.855 -4.689 8.501 1.00 98.25 76 ALA A N 1
ATOM 600 C CA . ALA A 1 76 ? 0.998 -5.286 7.177 1.00 98.25 76 ALA A CA 1
ATOM 601 C C . ALA A 1 76 ? 0.914 -6.817 7.248 1.00 98.25 76 ALA A C 1
ATOM 603 O O . ALA A 1 76 ? 1.491 -7.435 8.141 1.00 98.25 76 ALA A O 1
ATOM 604 N N . LEU A 1 77 ? 0.231 -7.435 6.283 1.00 97.75 77 LEU A N 1
ATOM 605 C CA . LEU A 1 77 ? 0.191 -8.893 6.123 1.00 97.75 77 LEU A CA 1
ATOM 606 C C . LEU A 1 77 ? 1.052 -9.323 4.930 1.00 97.75 77 LEU A C 1
ATOM 608 O O . LEU A 1 77 ? 1.254 -8.548 3.998 1.00 97.75 77 LEU A O 1
ATOM 612 N N . SER A 1 78 ? 1.500 -10.582 4.904 1.00 94.75 78 SER A N 1
ATOM 613 C CA . SER A 1 78 ? 2.340 -11.137 3.823 1.00 94.75 78 SER A CA 1
ATOM 614 C C . SER A 1 78 ? 1.691 -11.119 2.428 1.00 94.75 78 SER A C 1
ATOM 616 O O . SER A 1 78 ? 2.383 -11.303 1.424 1.00 94.75 78 SER A O 1
ATOM 618 N N . GLY A 1 79 ? 0.385 -10.852 2.357 1.00 92.44 79 GLY A N 1
ATOM 619 C CA . GLY A 1 79 ? -0.379 -10.705 1.125 1.00 92.44 79 GLY A CA 1
ATOM 620 C C . GLY A 1 79 ? -0.974 -12.018 0.618 1.00 92.44 79 GLY A C 1
ATOM 621 O O . GLY A 1 79 ? -0.839 -13.081 1.223 1.00 92.44 79 GLY A O 1
ATOM 622 N N . CYS A 1 80 ? -1.683 -11.928 -0.506 1.00 93.94 80 CYS A N 1
ATOM 623 C CA . CYS A 1 80 ? -2.251 -13.082 -1.198 1.00 93.94 80 CYS A CA 1
ATOM 624 C C . CYS A 1 80 ? -1.201 -13.765 -2.099 1.00 93.94 80 CYS A C 1
ATOM 626 O O . CYS A 1 80 ? -0.023 -13.422 -2.081 1.00 93.94 80 CYS A O 1
ATOM 628 N N . LEU A 1 81 ? -1.620 -14.686 -2.973 1.00 93.00 81 LEU A N 1
ATOM 629 C CA . LEU A 1 81 ? -0.736 -15.330 -3.964 1.00 93.00 81 LEU A CA 1
ATOM 630 C C . LEU A 1 81 ? 0.007 -14.340 -4.887 1.00 93.00 81 LEU A C 1
ATOM 632 O O . LEU A 1 81 ? 1.024 -14.700 -5.475 1.00 93.00 81 LEU A O 1
ATOM 636 N N . LYS A 1 82 ? -0.497 -13.105 -5.023 1.00 93.50 82 LYS A N 1
ATOM 637 C CA . LYS A 1 82 ? 0.130 -12.006 -5.779 1.00 93.50 82 LYS A CA 1
ATOM 638 C C . LYS A 1 82 ? 0.975 -11.066 -4.904 1.00 93.50 82 LYS A C 1
ATOM 640 O O . LYS A 1 82 ? 1.444 -10.041 -5.396 1.00 93.50 82 LYS A O 1
ATOM 645 N N . GLY A 1 83 ? 1.146 -11.371 -3.620 1.00 95.50 83 GLY A N 1
ATOM 646 C CA . GLY A 1 83 ? 2.056 -10.654 -2.731 1.00 95.50 83 GLY A CA 1
ATOM 647 C C . GLY A 1 83 ? 3.515 -10.990 -3.022 1.00 95.50 83 GLY A C 1
ATOM 648 O O . GLY A 1 83 ? 3.811 -12.044 -3.579 1.00 95.50 83 GLY A O 1
ATOM 649 N N . GLU A 1 84 ? 4.424 -10.096 -2.637 1.00 94.94 84 GLU A N 1
ATOM 650 C CA . GLU A 1 84 ? 5.861 -10.223 -2.918 1.00 94.94 84 GLU A CA 1
ATOM 651 C C . GLU A 1 84 ? 6.475 -11.484 -2.285 1.00 94.94 84 GLU A C 1
ATOM 653 O O . GLU A 1 84 ? 7.203 -12.221 -2.949 1.00 94.94 84 GLU A O 1
ATOM 658 N N . ILE A 1 85 ? 6.133 -11.780 -1.025 1.00 94.38 85 ILE A N 1
ATOM 659 C CA . ILE A 1 85 ? 6.679 -12.943 -0.311 1.00 94.38 85 ILE A CA 1
ATOM 660 C C . ILE A 1 85 ? 6.160 -14.262 -0.909 1.00 94.38 85 ILE A C 1
ATOM 662 O O . ILE A 1 85 ? 6.987 -15.088 -1.300 1.00 94.38 85 ILE A O 1
ATOM 666 N N . PRO A 1 86 ? 4.838 -14.480 -1.091 1.00 92.69 86 PRO A N 1
ATOM 667 C CA . PRO A 1 86 ? 4.345 -15.679 -1.773 1.00 92.69 86 PRO A CA 1
ATOM 668 C C . PRO A 1 86 ? 4.896 -15.820 -3.194 1.00 92.69 86 PRO A C 1
ATOM 670 O O . PRO A 1 86 ? 5.277 -16.914 -3.604 1.00 92.69 86 PRO A O 1
ATOM 673 N N . ALA A 1 87 ? 5.005 -14.719 -3.939 1.00 90.81 87 ALA A N 1
ATOM 674 C CA . ALA A 1 87 ? 5.623 -14.701 -5.258 1.00 90.81 87 ALA A CA 1
ATOM 675 C C . ALA A 1 87 ? 7.067 -15.225 -5.252 1.00 90.81 87 ALA A C 1
ATOM 677 O O . ALA A 1 87 ? 7.431 -15.978 -6.157 1.00 90.81 87 ALA A O 1
ATOM 678 N N . ALA A 1 88 ? 7.872 -14.849 -4.257 1.00 89.38 88 ALA A N 1
ATOM 679 C CA . ALA A 1 88 ? 9.240 -15.332 -4.099 1.00 89.38 88 ALA A CA 1
ATOM 680 C C . ALA A 1 88 ? 9.289 -16.818 -3.692 1.00 89.38 88 ALA A C 1
ATOM 682 O O . ALA A 1 88 ? 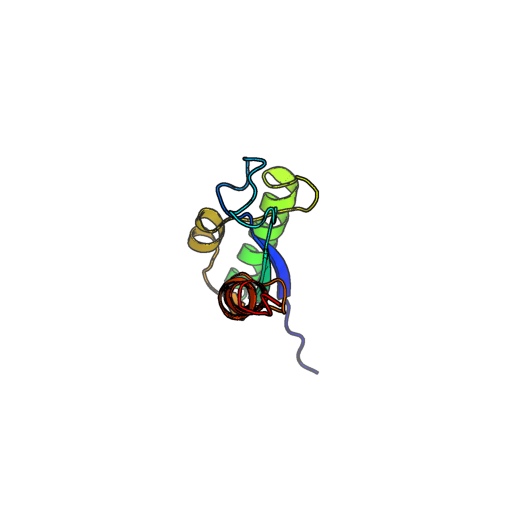10.105 -17.578 -4.215 1.00 89.38 88 ALA A O 1
ATOM 683 N N . CYS A 1 89 ? 8.378 -17.256 -2.817 1.00 87.69 89 CYS A N 1
ATOM 684 C CA . CYS A 1 89 ? 8.299 -18.647 -2.363 1.00 87.69 89 CYS A CA 1
ATOM 685 C C . CYS A 1 89 ? 7.804 -19.614 -3.454 1.00 87.69 89 CYS A C 1
ATOM 687 O O . CYS A 1 89 ? 8.334 -20.713 -3.596 1.00 87.69 89 CYS A O 1
ATOM 689 N N . PHE A 1 90 ? 6.777 -19.232 -4.220 1.00 79.19 90 PHE A N 1
ATOM 690 C CA . PHE A 1 90 ? 6.138 -20.103 -5.215 1.00 79.19 90 PHE A CA 1
ATOM 691 C C . PHE A 1 90 ? 6.684 -19.909 -6.637 1.00 79.19 90 PHE A C 1
ATOM 693 O O . PHE A 1 90 ? 6.570 -20.817 -7.465 1.00 79.19 90 PHE A O 1
ATOM 700 N N . GLY A 1 91 ? 7.310 -18.767 -6.943 1.00 62.72 91 GLY A N 1
ATOM 701 C CA . GLY A 1 91 ? 7.914 -18.491 -8.254 1.00 62.72 91 GLY A CA 1
ATOM 702 C C . GLY A 1 91 ? 9.034 -19.470 -8.625 1.00 62.72 91 GLY A C 1
ATOM 703 O O . GLY A 1 91 ? 9.178 -19.846 -9.789 1.00 62.72 91 GLY A O 1
ATOM 704 N N . THR A 1 92 ? 9.762 -19.979 -7.630 1.00 51.00 92 THR A N 1
ATOM 705 C CA . THR A 1 92 ? 10.810 -21.002 -7.783 1.00 51.00 92 THR A CA 1
ATOM 706 C C . THR A 1 92 ? 10.266 -22.402 -8.085 1.00 51.00 92 THR A C 1
ATOM 708 O O . THR A 1 92 ? 10.963 -23.201 -8.712 1.00 51.00 92 THR A O 1
ATOM 711 N N . LEU A 1 93 ? 9.014 -22.710 -7.725 1.00 50.28 93 LEU A N 1
ATOM 712 C CA . LEU A 1 93 ? 8.425 -24.039 -7.944 1.00 50.28 93 LEU A CA 1
ATOM 713 C C . LEU A 1 93 ? 7.996 -24.279 -9.401 1.00 50.28 93 LEU A C 1
ATOM 715 O O . LEU A 1 93 ? 7.930 -25.428 -9.834 1.00 50.28 93 LEU A O 1
ATOM 719 N N . ARG A 1 94 ? 7.763 -23.221 -10.193 1.00 48.59 94 ARG A N 1
ATOM 720 C CA . ARG A 1 94 ? 7.390 -23.354 -11.615 1.00 48.59 94 ARG A CA 1
ATOM 721 C C . ARG A 1 94 ? 8.567 -23.635 -12.553 1.00 48.59 94 ARG A C 1
ATOM 723 O O . ARG A 1 94 ? 8.350 -24.260 -13.583 1.00 48.59 94 ARG A O 1
ATOM 730 N N . LYS A 1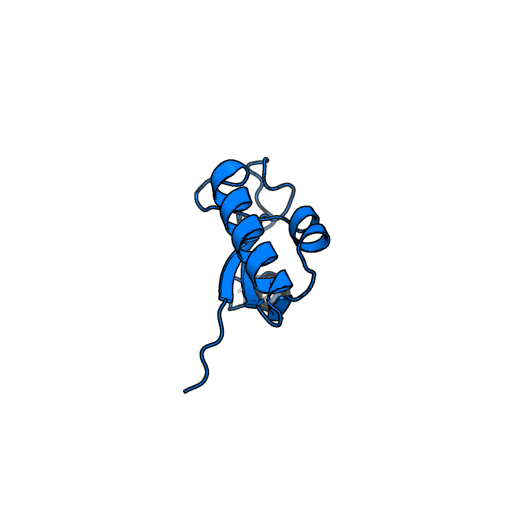 95 ? 9.800 -23.248 -12.200 1.00 48.59 95 LYS A N 1
ATOM 731 C CA . LYS A 1 95 ? 11.004 -23.582 -12.995 1.00 48.59 95 LYS A CA 1
ATOM 732 C C . LYS A 1 95 ? 11.545 -24.997 -12.732 1.00 48.59 95 LYS A C 1
ATOM 734 O O . LYS A 1 95 ? 12.455 -25.427 -13.427 1.00 48.59 95 LYS A O 1
ATOM 739 N N . ARG A 1 96 ? 10.994 -25.733 -11.756 1.00 46.34 96 ARG A N 1
ATOM 740 C CA . ARG A 1 96 ? 11.419 -27.101 -11.393 1.00 46.34 96 ARG A CA 1
ATOM 741 C C . ARG A 1 96 ? 10.470 -28.215 -11.859 1.00 46.34 96 ARG A C 1
ATOM 743 O O . ARG A 1 96 ? 10.557 -29.325 -11.343 1.00 46.34 96 ARG A O 1
ATOM 750 N N . ARG A 1 97 ? 9.570 -27.969 -12.820 1.00 46.91 97 ARG A N 1
ATOM 751 C CA . ARG A 1 97 ? 8.724 -29.035 -13.388 1.00 46.91 97 ARG A CA 1
ATOM 752 C C . ARG A 1 97 ? 9.078 -29.354 -14.841 1.00 46.91 97 ARG A C 1
ATOM 754 O O . ARG A 1 97 ? 8.705 -28.623 -15.748 1.00 46.91 97 ARG A O 1
ATOM 761 N N . CYS A 1 98 ? 9.744 -30.505 -14.957 1.00 47.81 98 CYS A N 1
ATOM 762 C CA . CYS A 1 98 ? 9.762 -31.456 -16.067 1.00 47.81 98 CYS A CA 1
ATOM 763 C C . CYS A 1 98 ? 10.422 -30.995 -17.368 1.00 47.81 98 CYS A C 1
ATOM 765 O O . CYS A 1 98 ? 9.753 -30.629 -18.327 1.00 47.81 98 CYS A O 1
ATOM 767 N N . GLY A 1 99 ? 11.747 -31.162 -17.419 1.00 50.12 99 GLY A N 1
ATOM 768 C CA . GLY A 1 99 ? 12.328 -31.774 -18.609 1.00 50.12 99 GLY A CA 1
ATOM 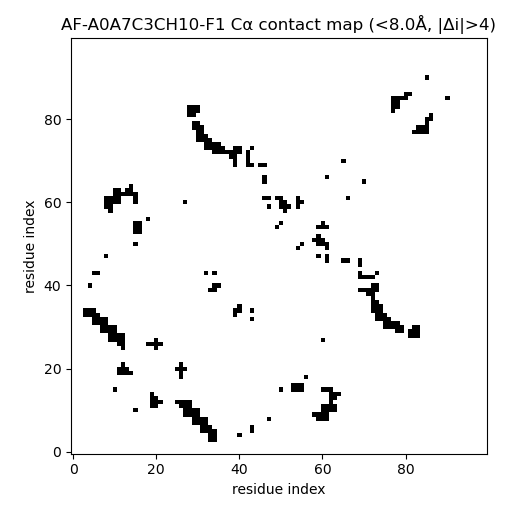769 C C . GLY A 1 99 ? 11.803 -33.209 -18.708 1.00 50.12 99 GLY A C 1
ATOM 770 O O . GLY A 1 99 ? 12.055 -34.015 -17.810 1.00 50.12 99 GLY A O 1
ATOM 771 N N . ALA A 1 100 ? 11.002 -33.453 -19.738 1.00 41.41 100 ALA A N 1
ATOM 772 C CA . ALA A 1 100 ? 10.839 -34.742 -20.392 1.00 41.41 100 ALA A CA 1
ATOM 773 C C . ALA A 1 100 ? 11.431 -34.584 -21.795 1.00 41.41 100 ALA A C 1
ATOM 775 O O . ALA A 1 100 ? 11.267 -33.471 -22.351 1.00 41.41 100 ALA A O 1
#

Nearest PDB structures (foldseek):
  3e0d-assembly2_B  TM=9.141E-01  e=5.454E-09  Thermus aquaticus
  2hpi-assembly1_A  TM=9.141E-01  e=5.828E-09  Thermus aquaticus
  4iqj-assembly1_C  TM=9.318E-01  e=8.677E-09  Thermus aquaticus
  4iqj-assembly1_D  TM=9.302E-01  e=2.864E-08  Thermus aquaticus
  3f2d-assembly1_A  TM=8.653E-01  e=8.772E-05  Geobacillus kaustophilus

Secondary structure (DSSP, 8-state):
-----EEEEEE-SS-TTS----TTS-S-EEEEEEE-SHHHHHHHHHHHHHHHHTSBSSSBEE-HHHHHHS-TTEEEE--STTSHHHHHHHHHHHTTS---

=== Feature glossary ===
Feature key, reading from the visual/contextual features back to the raw sequence:

Rendered structure images. Six rendered views show the 3D structure from the faces of a cube — i.e. along ±x, ±y, ±z. Rendering representation is drawn randomly per protein from cartoon (secondary-structure ribbons), sticks (backbone bonds), or molecular surface; coloring is either N→C rainbow (blue at the N-terminus through red at the C-terminus) or one color per chain.

Contact-map, Ramachandran, and PAE plots. The contact map is a binary N×N matrix image: pixel (i, j) is dark where Cα_i and Cα_j are within 8 Å and |i−j|>4. Because the |i−j|>4 filter removes local helical contacts, off-diagonal stripes parallel to the main diagonal indicate parallel β-sheets; stripes perpendicular to it indicate antiparallel β-sheets. The Ramachandran plot scatters every residue's (φ, ψ) pair against the sterically allowed regions. The PAE heatmap renders the predicted-aligned-error matrix.

InterPro / GO / CATH / organism. Database cross-references. InterPro integrates a dozen domain/family signature databases into unified entries with residue-range hits. GO terms attach function/process/location labels with evidence codes. CATH codes position the fold in a four-level structural taxonomy. Organism is the NCBI-taxonomy species name.

Nearest PDB structures. The Foldseek neighbor list gives the closest experimentally determined structures in the PDB, ranked by structural alignment. TM-score near 1 means near-identical fold; near 0.3 means only rough topology match. This is how one finds what a novel AlphaFold prediction most resembles in the solved-structure universe.

Predicted aligned error. PAE(i, j) answers: if I align the predicted and true structures on residue i, how far off (in Å) do I expect residue j to be? A block-diagonal PAE matrix with low values on the blocks and high values off-diagonal is the signature of a multi-domain protein with confidently predicted domains but uncertain inter-domain orientation.

Solvent-accessible surface area. Accessible surface area quantifies burial. A residue with SASA near zero is packed into the hydrophobic core; one with SASA >100 Å²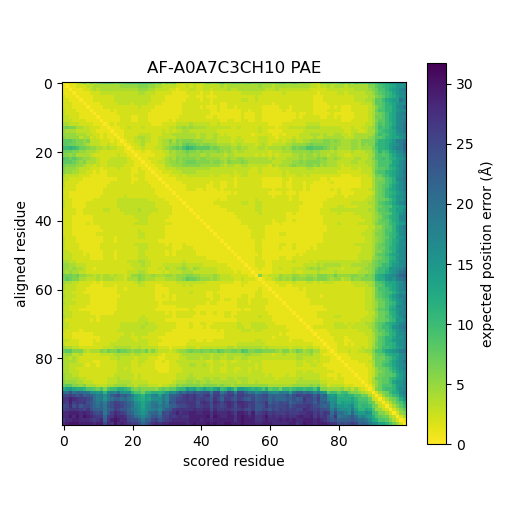 sits on the surface. Computed here via the Shrake–Rupley numerical algorithm with a 1.4 Å probe.

B-factor. B-factor (Debye–Waller factor) reflects atomic displacement in the crystal lattice. It is an experimental observable (units Å²), not a prediction; low values mean the atom is pinned down, high values mean it moves or is heterogeneous across the crystal.

pLDDT. For AlphaFold models, the B-factor field carries pLDDT — the model's own estimate of local accuracy on a 0–100 scale. Regions with pLDDT<50 should be treated as essentially unmodeled; they often correspond to intrinsically disordered segments.

Backbone torsions (φ/ψ). φ (phi) and ψ (psi) are the two rotatable backbone dihedrals per residue: φ is the C(i-1)–N–Cα–C torsion, ψ is the N–Cα–C–N(i+1) torsion, both in degrees on (−180°, 180°]. α-helical residues cluster near (−60°, −45°); β-strand residues near (−120°, +130°). A Ramachandran plot is simply a scatter of (φ, ψ) for every residue.

Radius of gyration, Cα contacts, bounding box. Radius of gyration (Rg) is the root-mean-square distance of Cα atoms from their centroid — a single number for overall size and compactness. A globular domain of N residues has Rg ≈ 2.2·N^0.38 Å; an extended or disordered chain has a much larger Rg. The Cα contact count is the number of residue pairs whose Cα atoms are within 8 Å and are more than four positions apart in sequence — a standard proxy for tertiary packing density. The bounding box is the smallest axis-aligned box enclosing all Cα atoms.

Secondary structure (3-state, P-SEA). Three-state secondary structure (P-SEA) collapses the eight DSSP classes into helix (a), strand (b), and coil (c). P-SEA assigns these from Cα geometry alone — distances and angles — without requiring backbone oxygens, so it works on any Cα trace.

Secondary structure (8-state, DSSP). DSSP 8-state secondary structure assigns each residue one of H (α-helix), G (3₁₀-helix), I (π-helix), E (extended β-strand), B (isolated β-bridge), T (hydrogen-bonded turn), S (bend), or '-' (coil). The assignment is computed from backbone hydrogen-bond geometry via the Kabsch–Sander algorithm.

Foldseek 3Di. A 3Di character summarizes, for each residue, the relative orientation of the Cα frame of its nearest spatial neighbor. Because it encodes fold topology rather than chemistry, 3Di alignments detect remote structural similarity that sequence alignment misses.

mmCIF coordinates. The mmCIF block holds the 3D Cartesian coordinates of each backbone atom (N, Cα, C, O) in ångströms. mmCIF is the PDB's canonical archive format — a tagged-loop text representation of the atomic model.

Sequence. Sequence gives the chain of amino acids in standard one-letter code (A=alanine, C=cysteine, …, Y=tyrosine), read N→C. It is the only feature that is directly encoded by the gene; all structural features are derived from the folded form of this sequence.